Protein AF-A0A7D5REC2-F1 (afdb_monomer_lite)

pLDDT: mean 85.35, std 12.19, range [43.59, 95.88]

Structure (mmCIF, N/CA/C/O backbone):
data_AF-A0A7D5REC2-F1
#
_entry.id   AF-A0A7D5REC2-F1
#
loop_
_atom_site.group_PDB
_atom_site.id
_atom_site.type_symbol
_atom_site.label_atom_id
_atom_site.label_alt_id
_atom_site.label_comp_id
_atom_site.label_asym_id
_atom_site.label_entity_id
_atom_site.label_seq_id
_atom_site.pdbx_PDB_ins_code
_atom_site.Cartn_x
_atom_site.Cartn_y
_atom_site.Cartn_z
_atom_site.occupancy
_atom_site.B_iso_or_equiv
_atom_site.auth_seq_id
_atom_site.auth_comp_id
_atom_site.auth_asym_id
_atom_site.auth_atom_id
_atom_site.pdbx_PDB_model_num
ATOM 1 N N . MET A 1 1 ? -12.727 -21.363 4.621 1.00 45.62 1 MET A N 1
ATOM 2 C CA . MET A 1 1 ? -12.427 -19.987 4.162 1.00 45.62 1 MET A CA 1
ATOM 3 C C . MET A 1 1 ? -13.581 -19.080 4.564 1.00 45.62 1 MET A C 1
ATOM 5 O O . MET A 1 1 ? -14.701 -19.340 4.138 1.00 45.62 1 MET A O 1
ATOM 9 N N . LYS A 1 2 ? -13.353 -18.073 5.420 1.00 43.59 2 LYS A N 1
ATOM 10 C CA . LYS A 1 2 ? -14.372 -17.043 5.692 1.00 43.59 2 LYS A CA 1
ATOM 11 C C . LYS A 1 2 ? -14.623 -16.282 4.385 1.00 43.59 2 LYS A C 1
ATOM 13 O O . LYS A 1 2 ? -13.663 -15.894 3.727 1.00 43.59 2 LYS A O 1
ATOM 18 N N . LYS A 1 3 ? -15.889 -16.144 3.979 1.00 43.75 3 LYS A N 1
ATOM 19 C CA . LYS A 1 3 ? -16.279 -15.438 2.748 1.00 43.75 3 LYS A CA 1
ATOM 20 C C . LYS A 1 3 ? -15.813 -13.984 2.865 1.00 43.75 3 LYS A C 1
ATOM 22 O O . LYS A 1 3 ? -16.331 -13.261 3.714 1.00 43.75 3 LYS A O 1
ATOM 27 N N . SER A 1 4 ? -14.834 -13.566 2.064 1.00 48.16 4 SER A N 1
ATOM 28 C CA . SER A 1 4 ? -14.504 -12.148 1.954 1.00 48.16 4 SER A CA 1
ATOM 29 C C . SER A 1 4 ? -15.695 -11.428 1.324 1.00 48.16 4 SER A C 1
ATOM 31 O O . SER A 1 4 ? -16.280 -11.872 0.335 1.00 48.16 4 SER A O 1
ATOM 33 N N . THR A 1 5 ? -16.115 -10.338 1.955 1.00 57.00 5 THR A N 1
ATOM 34 C CA . THR A 1 5 ? -17.055 -9.381 1.366 1.00 57.00 5 THR A CA 1
ATOM 35 C C . THR A 1 5 ? -16.424 -8.810 0.082 1.00 57.00 5 THR A C 1
ATOM 37 O O . THR A 1 5 ? -15.196 -8.727 0.036 1.00 57.00 5 THR A O 1
ATOM 40 N N . PRO A 1 6 ? -17.202 -8.399 -0.943 1.00 63.94 6 PRO A N 1
ATOM 41 C CA . PRO A 1 6 ? -16.653 -7.665 -2.085 1.00 63.94 6 PRO A CA 1
ATOM 42 C C . PRO A 1 6 ? -15.763 -6.506 -1.631 1.00 63.94 6 PRO A C 1
ATOM 44 O O . PRO A 1 6 ? -16.059 -5.886 -0.603 1.00 63.94 6 PRO A O 1
ATOM 47 N N . ALA A 1 7 ? -14.712 -6.208 -2.400 1.00 66.94 7 ALA A N 1
ATOM 48 C CA . ALA A 1 7 ? -13.791 -5.120 -2.098 1.00 66.94 7 ALA A CA 1
ATOM 49 C C . ALA A 1 7 ? -14.556 -3.816 -1.831 1.00 66.94 7 ALA A C 1
ATOM 51 O O . ALA A 1 7 ? -15.286 -3.310 -2.685 1.00 66.94 7 ALA A O 1
ATOM 52 N N . THR A 1 8 ? -14.389 -3.268 -0.628 1.00 78.75 8 THR A N 1
ATOM 53 C CA . THR A 1 8 ? -15.027 -2.011 -0.223 1.00 78.75 8 THR A CA 1
ATOM 54 C C . THR A 1 8 ? -14.349 -0.828 -0.915 1.00 78.75 8 THR A C 1
ATOM 56 O O . THR A 1 8 ? -14.999 0.160 -1.263 1.00 78.75 8 THR A O 1
ATOM 59 N N . HIS A 1 9 ? -13.037 -0.942 -1.143 1.00 89.06 9 HIS A N 1
ATOM 60 C CA . HIS A 1 9 ? 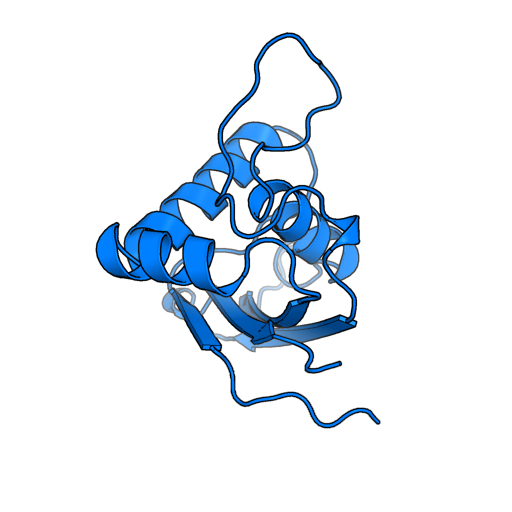-12.226 0.054 -1.832 1.00 89.06 9 HIS A CA 1
ATOM 61 C C . HIS A 1 9 ? -11.231 -0.625 -2.765 1.00 89.06 9 HIS A C 1
ATOM 63 O O . HIS A 1 9 ? -10.562 -1.569 -2.359 1.00 89.06 9 HIS A O 1
ATOM 69 N N . LYS A 1 10 ? -11.118 -0.101 -3.986 1.00 92.56 10 LYS A N 1
ATOM 70 C CA . LYS A 1 10 ? -10.126 -0.500 -4.984 1.00 92.56 10 LYS A CA 1
ATOM 71 C C . LYS A 1 10 ? -9.299 0.714 -5.389 1.00 92.56 10 LYS A C 1
ATOM 73 O O . LYS A 1 10 ? -9.868 1.785 -5.631 1.00 92.56 10 LYS A O 1
ATOM 78 N N . ILE A 1 11 ? -7.989 0.521 -5.413 1.00 93.38 11 ILE A N 1
ATOM 79 C CA . ILE A 1 11 ? -6.957 1.498 -5.755 1.00 93.38 11 ILE A CA 1
ATOM 80 C C . ILE A 1 11 ? -6.098 0.869 -6.844 1.00 93.38 11 ILE A C 1
ATOM 82 O O . ILE A 1 11 ? -5.686 -0.284 -6.703 1.00 93.38 11 ILE A O 1
ATOM 86 N N . ILE A 1 12 ? -5.834 1.616 -7.912 1.00 92.94 12 ILE A N 1
ATOM 87 C CA . ILE A 1 12 ? -4.979 1.173 -9.014 1.00 92.94 12 ILE A CA 1
ATOM 88 C C . ILE A 1 12 ? -3.966 2.279 -9.278 1.00 92.94 12 ILE A C 1
ATOM 90 O O . ILE A 1 12 ? -4.328 3.388 -9.655 1.00 92.94 12 ILE A O 1
ATOM 94 N N . LEU A 1 13 ? -2.693 1.977 -9.061 1.00 92.38 13 LEU A N 1
ATOM 95 C CA . LEU A 1 13 ? -1.580 2.861 -9.366 1.00 92.38 13 LEU A CA 1
ATOM 96 C C . LEU A 1 13 ? -0.861 2.305 -10.591 1.00 92.38 13 LEU A C 1
ATOM 98 O O . LEU A 1 13 ? -0.138 1.317 -10.483 1.00 92.38 13 LEU A O 1
ATOM 102 N N . GLU A 1 14 ? -1.082 2.934 -11.740 1.00 89.25 14 GLU A N 1
ATOM 103 C CA . GLU A 1 14 ? -0.291 2.716 -12.954 1.00 89.25 14 GLU A CA 1
ATOM 104 C C . GLU A 1 14 ? 0.892 3.690 -12.995 1.00 89.25 14 GLU A C 1
ATOM 106 O O . GLU A 1 14 ? 0.884 4.711 -12.302 1.00 89.25 14 GLU A O 1
ATOM 111 N N . ASP A 1 15 ? 1.904 3.374 -13.805 1.00 87.25 15 ASP A N 1
ATOM 112 C CA . ASP A 1 15 ? 3.139 4.163 -13.926 1.00 87.25 15 ASP A CA 1
ATOM 113 C C . ASP A 1 15 ? 3.797 4.456 -12.558 1.00 87.25 15 ASP A C 1
ATOM 115 O O . ASP A 1 15 ? 4.364 5.521 -12.302 1.00 87.25 15 ASP A O 1
ATOM 119 N N . PHE A 1 16 ? 3.685 3.492 -11.637 1.00 87.69 16 PHE A N 1
ATOM 120 C CA . PHE A 1 16 ? 4.183 3.592 -10.269 1.00 87.69 16 PHE A CA 1
ATOM 121 C C . PHE A 1 16 ? 5.058 2.377 -9.949 1.00 87.69 16 PHE A C 1
ATOM 123 O O . PHE A 1 16 ? 4.549 1.365 -9.466 1.00 87.69 16 PHE A O 1
ATOM 130 N N . PRO A 1 17 ? 6.381 2.454 -10.173 1.00 85.50 17 PRO A N 1
ATOM 131 C CA . PRO A 1 17 ? 7.287 1.348 -9.895 1.00 85.50 17 PRO A CA 1
ATOM 132 C C . PRO A 1 17 ? 7.241 0.949 -8.413 1.00 85.50 17 PRO A C 1
ATOM 134 O O . PRO A 1 17 ? 7.646 1.747 -7.557 1.00 85.50 17 PRO A O 1
ATOM 137 N N . PRO A 1 18 ? 6.792 -0.272 -8.057 1.00 82.94 18 PRO A N 1
ATOM 138 C CA . PRO A 1 18 ? 6.727 -0.685 -6.665 1.00 82.94 18 PRO A CA 1
ATOM 139 C C . PRO A 1 18 ? 8.116 -0.708 -6.048 1.00 82.94 18 PRO A C 1
ATOM 141 O O . PRO A 1 18 ? 9.044 -1.318 -6.579 1.00 82.94 18 PRO A O 1
ATOM 144 N N . VAL A 1 19 ? 8.287 -0.052 -4.912 1.00 80.50 19 VAL A N 1
ATOM 145 C CA . VAL A 1 19 ? 9.576 0.027 -4.220 1.00 80.50 19 VAL A CA 1
ATOM 146 C C . VAL A 1 19 ? 9.569 -0.862 -2.984 1.00 80.50 19 VAL A C 1
ATOM 148 O O . VAL A 1 19 ? 8.530 -1.061 -2.367 1.00 80.50 19 VAL A O 1
ATOM 151 N N . THR A 1 20 ? 10.737 -1.390 -2.620 1.00 77.38 20 THR A N 1
ATOM 152 C CA . THR A 1 20 ? 10.948 -2.201 -1.412 1.00 77.38 20 THR A CA 1
ATOM 153 C C . THR A 1 20 ? 11.528 -1.371 -0.269 1.00 77.38 20 THR A C 1
ATOM 155 O O . THR A 1 20 ? 12.033 -0.254 -0.469 1.00 77.38 20 THR A O 1
ATOM 158 N N . SER A 1 21 ? 11.489 -1.913 0.950 1.00 65.88 21 SER A N 1
ATOM 159 C CA . SER A 1 21 ? 12.184 -1.323 2.094 1.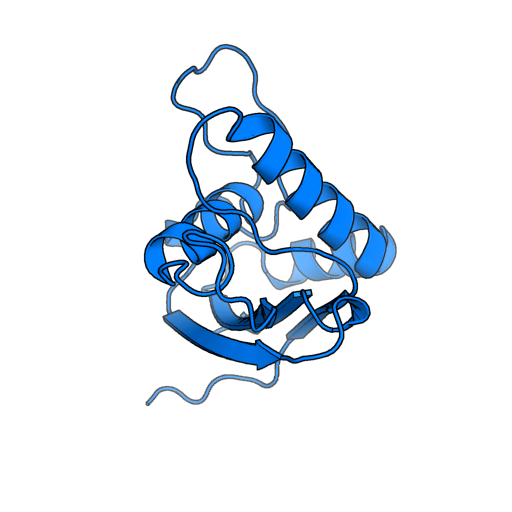00 65.88 21 SER A CA 1
ATOM 160 C C . SER A 1 21 ? 13.712 -1.400 1.923 1.00 65.88 21 SER A C 1
ATOM 162 O O . SER A 1 21 ? 14.249 -2.468 1.658 1.00 65.88 21 SER A O 1
ATOM 164 N N . GLY A 1 22 ? 14.420 -0.273 2.064 1.00 69.06 22 GLY A N 1
ATOM 165 C CA . GLY A 1 22 ? 15.877 -0.151 1.883 1.00 69.06 22 GLY A CA 1
ATOM 166 C C . GLY A 1 22 ? 16.452 1.200 2.353 1.00 69.06 22 GLY A C 1
ATOM 167 O O . GLY A 1 22 ? 16.055 1.727 3.387 1.00 69.06 22 GLY A O 1
ATOM 168 N N . ARG A 1 23 ? 17.384 1.813 1.607 1.00 61.19 23 ARG A N 1
ATOM 169 C CA . ARG A 1 23 ? 17.785 3.219 1.860 1.00 61.19 23 ARG A CA 1
ATOM 170 C C . ARG A 1 23 ? 16.642 4.160 1.425 1.00 61.19 23 ARG A C 1
ATOM 172 O O . ARG A 1 23 ? 15.939 3.853 0.465 1.00 61.19 23 ARG A O 1
ATOM 179 N N . ASN A 1 24 ? 16.429 5.277 2.128 1.00 73.94 24 ASN A N 1
ATOM 180 C CA . ASN A 1 24 ? 15.335 6.248 1.893 1.00 73.94 24 ASN A CA 1
ATOM 181 C C . ASN A 1 24 ? 13.903 5.686 2.049 1.00 73.94 24 ASN A C 1
ATOM 183 O O . ASN A 1 24 ? 12.970 6.106 1.365 1.00 73.94 24 ASN A O 1
ATOM 187 N N . VAL A 1 25 ? 13.706 4.744 2.976 1.00 79.81 25 VAL A N 1
ATOM 188 C CA . VAL A 1 25 ? 12.399 4.111 3.259 1.00 79.81 25 VAL A CA 1
ATOM 189 C C . VAL A 1 25 ? 11.282 5.112 3.535 1.00 79.81 25 VAL A C 1
ATOM 191 O O . VAL A 1 25 ? 10.158 4.898 3.091 1.00 79.81 25 VAL A O 1
ATOM 194 N N . LEU A 1 26 ? 11.571 6.210 4.234 1.00 85.56 26 LEU A N 1
ATOM 195 C CA . LEU A 1 26 ? 10.554 7.208 4.554 1.00 85.56 26 LEU A CA 1
ATOM 196 C C . LEU A 1 26 ? 9.989 7.893 3.304 1.00 85.56 26 LEU A C 1
ATOM 198 O O . LEU A 1 26 ? 8.776 7.964 3.138 1.00 85.56 26 LEU A O 1
ATOM 202 N N . GLU A 1 27 ? 10.858 8.355 2.409 1.00 87.12 27 GLU A N 1
ATOM 203 C CA . GLU A 1 27 ? 10.442 9.012 1.168 1.00 87.12 27 GLU A CA 1
ATOM 204 C C . GLU A 1 27 ? 9.589 8.067 0.310 1.00 87.12 27 GLU A C 1
ATOM 206 O O . GLU A 1 27 ? 8.559 8.457 -0.233 1.00 87.12 27 GLU A O 1
ATOM 211 N N . ARG A 1 28 ? 9.974 6.787 0.251 1.00 86.81 28 ARG A N 1
ATOM 212 C CA . ARG A 1 28 ? 9.231 5.737 -0.460 1.00 86.81 28 ARG A CA 1
ATOM 213 C C . ARG A 1 28 ? 7.833 5.515 0.122 1.00 86.81 28 ARG A C 1
ATOM 215 O O . ARG A 1 28 ? 6.867 5.439 -0.632 1.00 86.81 28 ARG A O 1
ATOM 222 N N . LYS A 1 29 ? 7.719 5.463 1.453 1.00 90.12 29 LYS A N 1
ATOM 223 C CA . LYS A 1 29 ? 6.435 5.357 2.166 1.00 90.12 29 LYS A CA 1
ATOM 224 C C . LYS A 1 29 ? 5.541 6.568 1.900 1.00 90.12 29 LYS A C 1
ATOM 226 O O . LYS A 1 29 ? 4.366 6.407 1.593 1.00 90.12 29 LYS A O 1
ATOM 231 N N . GLN A 1 30 ? 6.098 7.777 1.963 1.00 91.38 30 GLN A N 1
ATOM 232 C CA . GLN A 1 30 ? 5.355 9.007 1.670 1.00 91.38 30 GLN A CA 1
ATOM 233 C C . GLN A 1 30 ? 4.874 9.045 0.219 1.00 91.38 30 GLN A C 1
ATOM 235 O O . GLN A 1 30 ? 3.698 9.303 -0.009 1.00 91.38 30 GLN A O 1
ATOM 240 N N . LYS A 1 31 ? 5.732 8.688 -0.744 1.00 92.12 31 LYS A N 1
ATOM 241 C CA . LYS A 1 31 ? 5.359 8.585 -2.162 1.00 92.12 31 LYS A CA 1
ATOM 242 C C . LYS A 1 31 ? 4.204 7.611 -2.387 1.00 92.12 31 LYS A C 1
ATOM 244 O O . LYS A 1 31 ? 3.252 7.967 -3.075 1.00 92.12 31 LYS A O 1
ATOM 249 N N . LEU A 1 32 ? 4.253 6.420 -1.781 1.00 92.62 32 LEU A N 1
ATOM 250 C CA . LEU A 1 32 ? 3.152 5.457 -1.875 1.00 92.62 32 LEU A CA 1
ATOM 251 C C . LEU A 1 32 ? 1.866 6.012 -1.251 1.00 92.62 32 LEU A C 1
ATOM 253 O O . LEU A 1 32 ? 0.813 5.973 -1.882 1.00 92.62 32 LEU A O 1
ATOM 257 N N . ARG A 1 33 ? 1.947 6.564 -0.034 1.00 94.12 33 ARG A N 1
ATOM 258 C CA . ARG A 1 33 ? 0.803 7.194 0.636 1.00 94.12 33 ARG A CA 1
ATOM 259 C C . ARG A 1 33 ? 0.179 8.271 -0.248 1.00 94.12 33 ARG A C 1
ATOM 261 O O . ARG A 1 33 ? -1.035 8.283 -0.412 1.00 94.12 33 ARG A O 1
ATOM 268 N N . ASP A 1 34 ? 0.988 9.168 -0.798 1.00 94.31 34 ASP A N 1
ATOM 269 C CA . ASP A 1 34 ? 0.512 10.310 -1.578 1.00 94.31 34 ASP A CA 1
ATOM 270 C C . ASP A 1 34 ? -0.101 9.867 -2.908 1.00 94.31 34 ASP A C 1
ATOM 272 O O . ASP A 1 34 ? -1.140 10.396 -3.3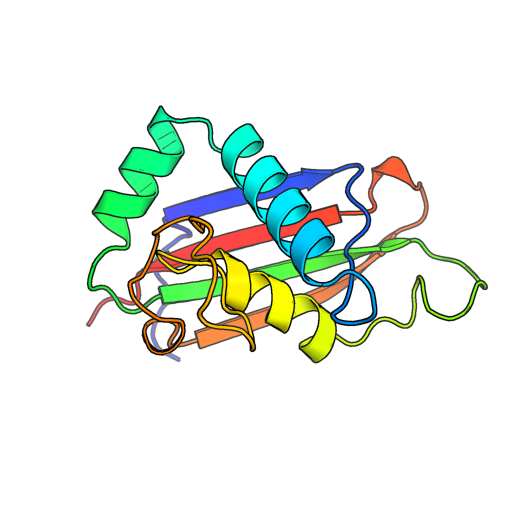00 1.00 94.31 34 ASP A O 1
ATOM 276 N N . ALA A 1 35 ? 0.462 8.839 -3.550 1.00 94.19 35 ALA A N 1
ATOM 277 C CA . ALA A 1 35 ? -0.128 8.220 -4.734 1.00 94.19 35 ALA A CA 1
ATOM 278 C C . ALA A 1 35 ? -1.508 7.609 -4.429 1.00 94.19 35 ALA A C 1
ATOM 280 O O . ALA A 1 35 ? -2.473 7.892 -5.138 1.00 94.19 35 ALA A O 1
ATOM 281 N N . ILE A 1 36 ? -1.638 6.859 -3.327 1.00 93.62 36 ILE A N 1
ATOM 282 C CA . ILE A 1 36 ? -2.924 6.287 -2.896 1.00 93.62 36 ILE A CA 1
ATOM 283 C C . ILE A 1 36 ? -3.931 7.391 -2.533 1.00 93.62 36 ILE A C 1
ATOM 285 O O . ILE A 1 36 ? -5.097 7.321 -2.925 1.00 93.62 36 ILE A O 1
ATOM 289 N N . LYS A 1 37 ? -3.501 8.429 -1.800 1.00 93.94 37 LYS A N 1
ATOM 290 C CA . LYS A 1 37 ? -4.354 9.580 -1.457 1.00 93.94 37 LYS A CA 1
ATOM 291 C C . LYS A 1 37 ? -4.861 10.280 -2.716 1.00 93.94 37 LYS A C 1
ATOM 293 O O . LYS A 1 37 ? -6.034 10.636 -2.768 1.00 93.94 37 LYS A O 1
ATOM 298 N N . LYS A 1 38 ? -4.002 10.444 -3.725 1.00 93.50 38 LYS A N 1
ATOM 299 C CA . LYS A 1 38 ? -4.353 11.064 -5.005 1.00 93.50 38 LYS A CA 1
ATOM 300 C C . LYS A 1 38 ? -5.363 10.226 -5.796 1.00 93.50 38 LYS A C 1
ATOM 302 O O . LYS A 1 38 ? -6.326 10.798 -6.291 1.00 93.50 38 LYS A O 1
ATOM 307 N N . ASP A 1 39 ? -5.178 8.907 -5.877 1.00 92.88 39 ASP A N 1
ATOM 308 C CA . ASP A 1 39 ? -6.105 8.001 -6.581 1.00 92.88 39 ASP A CA 1
ATOM 309 C C . ASP A 1 39 ? -7.500 7.961 -5.930 1.00 92.88 39 ASP A C 1
ATOM 311 O O . ASP A 1 39 ? -8.541 8.050 -6.590 1.00 92.88 39 ASP A O 1
ATOM 315 N N . LEU A 1 40 ? -7.545 7.880 -4.598 1.00 90.06 40 LEU A N 1
ATOM 316 C CA . LEU A 1 40 ? -8.810 7.917 -3.868 1.00 90.06 40 LEU A CA 1
ATOM 317 C C . LEU A 1 40 ? -9.451 9.313 -3.912 1.00 90.06 40 LEU A C 1
ATOM 319 O O . LEU A 1 40 ? -10.674 9.440 -4.009 1.00 90.06 40 LEU A O 1
ATOM 323 N N . GLY A 1 41 ? -8.646 10.364 -3.799 1.00 93.19 41 GLY A N 1
ATOM 324 C CA . GLY A 1 41 ? -9.113 11.709 -3.489 1.00 93.19 41 GLY A CA 1
ATOM 325 C C . GLY A 1 41 ? -9.732 11.811 -2.087 1.00 93.19 41 GLY A C 1
ATOM 326 O O . GLY A 1 41 ? -10.121 10.819 -1.458 1.00 93.19 41 GLY A O 1
ATOM 327 N N . ASP A 1 42 ? -9.883 13.038 -1.590 1.00 92.94 42 ASP A N 1
ATOM 328 C CA . ASP A 1 42 ? -10.276 13.293 -0.195 1.00 92.94 42 ASP A CA 1
ATOM 329 C C . ASP A 1 42 ? -11.621 12.666 0.183 1.00 92.94 42 ASP A C 1
ATOM 331 O O . ASP A 1 42 ? -11.789 12.106 1.271 1.00 92.94 42 ASP A O 1
ATOM 335 N N . ARG A 1 43 ? -12.600 12.705 -0.730 1.00 92.81 43 ARG A N 1
ATOM 336 C CA . ARG A 1 43 ? -13.940 12.162 -0.475 1.00 92.81 43 ARG A CA 1
ATOM 337 C C . ARG A 1 43 ? -13.921 10.642 -0.304 1.00 92.81 43 ARG A C 1
ATOM 339 O O . ARG A 1 43 ? -14.532 10.143 0.645 1.00 92.81 43 ARG A O 1
ATOM 346 N N . ARG A 1 44 ? -13.262 9.893 -1.204 1.00 92.81 44 ARG A N 1
ATOM 347 C CA . ARG A 1 44 ? -13.214 8.421 -1.099 1.00 92.81 44 ARG A CA 1
ATOM 348 C C . ARG A 1 44 ? -12.303 8.000 0.044 1.00 92.81 44 ARG A C 1
ATOM 350 O O . ARG A 1 44 ? -12.666 7.064 0.746 1.00 92.81 44 ARG A O 1
ATOM 357 N N . LEU A 1 45 ? -11.205 8.717 0.290 1.00 92.88 45 LEU A N 1
ATOM 358 C CA . LEU A 1 45 ? -10.325 8.458 1.427 1.00 92.88 45 LEU A CA 1
ATOM 359 C C . LEU A 1 45 ? -11.065 8.618 2.759 1.00 92.88 45 LEU A C 1
ATOM 361 O O . LEU A 1 45 ? -11.042 7.713 3.587 1.00 92.88 45 LEU A O 1
ATOM 365 N N . ASN A 1 46 ? -11.790 9.720 2.958 1.00 93.56 46 ASN A N 1
ATOM 366 C CA . ASN A 1 46 ? -12.563 9.933 4.184 1.00 93.56 46 ASN A CA 1
ATOM 367 C C . ASN A 1 46 ? -13.674 8.891 4.364 1.00 93.56 46 ASN A C 1
ATOM 369 O O . ASN A 1 46 ? -13.946 8.462 5.486 1.00 93.56 46 ASN A O 1
ATOM 373 N N . ARG A 1 47 ? -14.300 8.447 3.268 1.00 92.50 47 ARG A N 1
ATOM 374 C CA . ARG A 1 47 ? -15.238 7.321 3.305 1.00 92.50 47 ARG A CA 1
ATOM 375 C C . ARG A 1 47 ? -14.534 6.024 3.712 1.00 92.50 47 ARG A C 1
ATOM 377 O O . ARG A 1 47 ? -15.045 5.332 4.587 1.00 92.50 47 ARG A O 1
ATOM 384 N N . ALA A 1 48 ? -13.373 5.733 3.128 1.00 92.44 48 ALA A N 1
ATOM 385 C CA . ALA A 1 48 ? -12.596 4.539 3.431 1.00 92.44 48 ALA A CA 1
ATOM 386 C C . ALA A 1 48 ? -12.162 4.491 4.895 1.00 92.44 48 ALA A C 1
ATOM 388 O O . ALA A 1 48 ? -12.401 3.489 5.562 1.00 92.44 48 ALA A O 1
ATOM 389 N N . ARG A 1 49 ? -11.658 5.607 5.431 1.00 94.50 49 ARG A N 1
ATOM 390 C CA . ARG A 1 49 ? -11.340 5.767 6.858 1.00 94.50 49 ARG A CA 1
ATOM 391 C C . ARG A 1 49 ? -12.533 5.418 7.744 1.00 94.50 49 ARG A C 1
ATOM 393 O O . ARG A 1 49 ? -12.418 4.575 8.623 1.00 94.50 49 ARG A O 1
ATOM 400 N N . LYS A 1 50 ? -13.705 6.010 7.480 1.00 92.56 50 LYS A N 1
ATOM 401 C CA . LYS A 1 50 ? -14.928 5.754 8.266 1.00 92.56 50 LYS A CA 1
ATOM 402 C C . LYS A 1 50 ? -15.391 4.298 8.199 1.00 92.56 50 LYS A C 1
ATOM 404 O O . LYS A 1 50 ? -15.892 3.786 9.191 1.00 92.56 50 LYS A O 1
ATOM 409 N N . GLN A 1 51 ? -15.262 3.653 7.041 1.00 91.19 51 GLN A N 1
ATOM 410 C CA . GLN A 1 51 ? -15.710 2.272 6.849 1.00 91.19 51 GLN A CA 1
ATOM 411 C C . GLN A 1 51 ? -14.735 1.253 7.451 1.00 91.19 51 GLN A C 1
ATOM 413 O O . GLN A 1 51 ? -15.181 0.242 7.987 1.00 91.19 51 GLN A O 1
ATOM 418 N N . CYS A 1 52 ? -13.431 1.522 7.386 1.00 91.94 52 CYS A N 1
ATOM 419 C CA . CYS A 1 52 ? -12.390 0.615 7.868 1.00 91.94 52 CYS A CA 1
ATOM 420 C C . CYS A 1 52 ? -12.124 0.737 9.377 1.00 91.94 52 CYS A C 1
ATOM 422 O O . CYS A 1 52 ? -11.654 -0.218 9.991 1.00 91.94 52 CYS A O 1
ATOM 424 N N . ARG A 1 53 ? -12.431 1.886 9.998 1.00 90.06 53 ARG A N 1
ATOM 425 C CA . ARG A 1 53 ? -12.080 2.150 11.400 1.00 90.06 53 ARG A CA 1
ATOM 426 C C . ARG A 1 53 ? -12.658 1.101 12.355 1.00 90.06 53 ARG A C 1
ATOM 428 O O . ARG A 1 53 ? -13.871 0.907 12.413 1.00 90.06 53 ARG A O 1
ATOM 435 N N . GLY A 1 54 ? -11.781 0.488 13.154 1.00 89.25 54 GLY A N 1
ATOM 436 C CA . GLY A 1 54 ? -12.160 -0.505 14.164 1.00 89.25 54 GLY A CA 1
ATOM 437 C C . GLY A 1 54 ? -12.712 -1.805 13.573 1.00 89.25 54 GLY A C 1
ATOM 438 O O . GLY A 1 54 ? -13.492 -2.485 14.236 1.00 89.25 54 GLY A O 1
ATOM 439 N N . LYS A 1 55 ? -12.380 -2.115 12.315 1.00 91.00 55 LYS A N 1
ATOM 440 C CA . LYS A 1 55 ? -12.764 -3.350 11.629 1.00 91.00 55 LYS A CA 1
ATOM 441 C C . LYS A 1 55 ? -11.529 -4.155 11.258 1.00 91.00 55 LYS A C 1
ATOM 443 O O . LYS A 1 55 ? -10.494 -3.587 10.928 1.00 91.00 55 LYS A O 1
ATOM 448 N N . HIS A 1 56 ? -11.686 -5.473 11.226 1.00 92.94 56 HIS A N 1
ATOM 449 C CA . HIS A 1 56 ? -10.671 -6.371 10.693 1.00 92.94 56 HIS A CA 1
ATOM 450 C C . HIS A 1 56 ? -10.644 -6.281 9.168 1.00 92.94 56 HIS A C 1
ATOM 452 O O . HIS A 1 56 ? -11.665 -6.494 8.500 1.00 92.94 56 HIS A O 1
ATOM 458 N N . LEU A 1 57 ? -9.479 -5.953 8.618 1.00 93.25 57 LEU A N 1
ATOM 459 C CA . LEU A 1 57 ? -9.303 -5.792 7.182 1.00 93.25 57 LEU A CA 1
ATOM 460 C C . LEU A 1 57 ? -8.722 -7.048 6.541 1.00 93.25 57 LEU A C 1
ATOM 462 O O . LEU A 1 57 ? -7.878 -7.737 7.114 1.00 93.25 57 LEU A O 1
ATOM 466 N N . PHE A 1 58 ? -9.155 -7.299 5.311 1.00 94.00 58 PHE A N 1
ATOM 467 C CA . PHE A 1 58 ? -8.502 -8.201 4.379 1.00 94.00 58 PHE A CA 1
ATOM 468 C C . PHE A 1 58 ? -7.961 -7.388 3.202 1.00 94.00 58 PHE A C 1
ATOM 470 O O . PHE A 1 58 ? -8.714 -6.629 2.5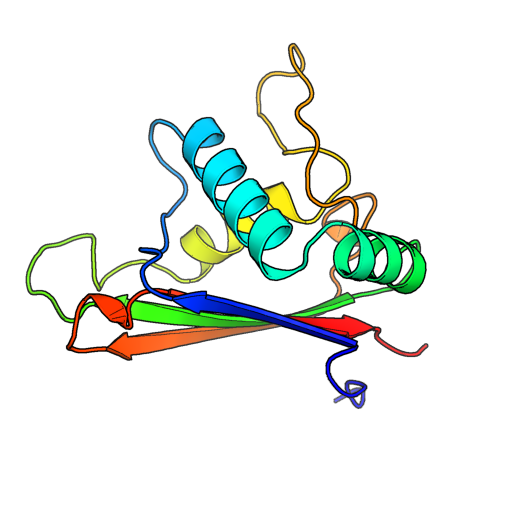84 1.00 94.00 58 PHE A O 1
ATOM 477 N N . LEU A 1 59 ? -6.678 -7.552 2.889 1.00 95.00 59 LEU A N 1
ATOM 478 C CA . LEU A 1 59 ? -6.027 -6.877 1.769 1.00 95.00 59 LEU A CA 1
ATOM 479 C C . LEU A 1 59 ? -5.809 -7.863 0.625 1.00 95.00 59 LEU A C 1
ATOM 481 O O . LEU A 1 59 ? -5.254 -8.937 0.831 1.00 95.00 59 LEU A O 1
ATOM 485 N N . ASN A 1 60 ? -6.210 -7.493 -0.583 1.00 95.44 60 ASN A N 1
ATOM 486 C CA . ASN A 1 60 ? -5.797 -8.188 -1.794 1.00 95.44 60 ASN A CA 1
ATOM 487 C C . ASN A 1 60 ? -4.902 -7.248 -2.601 1.00 95.44 60 ASN A C 1
ATOM 489 O O . ASN A 1 60 ? -5.296 -6.124 -2.907 1.00 95.44 60 ASN A O 1
ATOM 493 N N . VAL A 1 61 ? -3.671 -7.678 -2.852 1.00 95.38 61 VAL A N 1
ATOM 494 C CA . VAL A 1 61 ? -2.598 -6.833 -3.366 1.00 95.38 61 VAL A CA 1
ATOM 495 C C . VAL A 1 61 ? -1.940 -7.524 -4.544 1.00 95.38 61 VAL A C 1
ATOM 497 O O . VAL A 1 61 ? -1.399 -8.619 -4.400 1.00 95.38 61 VAL A O 1
ATOM 500 N N . LYS A 1 62 ? -1.937 -6.858 -5.695 1.00 95.88 62 LYS A N 1
ATOM 501 C CA . LYS A 1 62 ? -1.215 -7.302 -6.883 1.00 95.88 62 LYS A CA 1
ATOM 502 C C . LYS A 1 62 ? -0.163 -6.266 -7.260 1.00 95.88 62 LYS A C 1
ATOM 504 O O . LYS A 1 62 ? -0.474 -5.100 -7.497 1.00 95.88 62 LYS A O 1
ATOM 509 N N . TYR A 1 63 ? 1.087 -6.704 -7.332 1.00 94.75 63 TYR A N 1
ATOM 510 C CA . TYR A 1 63 ? 2.207 -5.895 -7.802 1.00 94.75 63 TYR A CA 1
ATOM 511 C C . TYR A 1 63 ? 2.507 -6.204 -9.265 1.00 94.75 63 TYR A C 1
ATOM 513 O O . TYR A 1 63 ? 2.835 -7.338 -9.608 1.00 94.75 63 TYR A O 1
ATOM 521 N N . TYR A 1 64 ? 2.464 -5.193 -10.120 1.00 94.06 64 TYR A N 1
ATOM 522 C CA . TYR A 1 64 ? 2.879 -5.316 -11.511 1.00 94.06 64 TYR A CA 1
ATOM 523 C C . TYR A 1 64 ? 4.344 -4.897 -11.614 1.00 94.06 64 TYR A C 1
ATOM 525 O O . TYR A 1 64 ? 4.673 -3.735 -11.379 1.00 94.06 64 TYR A O 1
ATOM 533 N N . LEU A 1 65 ? 5.233 -5.843 -11.917 1.00 91.56 65 LEU A N 1
ATOM 534 C CA . LEU A 1 65 ? 6.678 -5.618 -11.983 1.00 91.56 65 LEU A CA 1
ATOM 535 C C . LEU A 1 65 ? 7.160 -5.668 -13.429 1.00 91.56 65 LEU A C 1
ATOM 537 O O . LEU A 1 65 ? 6.861 -6.611 -14.163 1.00 91.56 65 LEU A O 1
ATOM 541 N N . LEU A 1 66 ? 7.949 -4.672 -13.828 1.00 89.00 66 LEU A N 1
ATOM 542 C CA . LEU A 1 66 ? 8.488 -4.601 -15.178 1.00 89.00 66 LEU A CA 1
ATOM 543 C C . LEU A 1 66 ? 9.425 -5.784 -15.461 1.00 89.00 66 LEU A C 1
ATOM 545 O O . LEU A 1 66 ? 10.360 -6.061 -14.704 1.00 89.00 66 LEU A O 1
ATOM 549 N N . LYS A 1 67 ? 9.212 -6.453 -16.593 1.00 85.56 67 LYS A N 1
ATOM 550 C CA . LYS A 1 67 ? 10.100 -7.474 -17.140 1.00 85.56 67 LYS A CA 1
ATOM 551 C C . LYS A 1 67 ? 11.401 -6.814 -17.572 1.00 85.56 67 LYS A C 1
ATOM 553 O O . LYS A 1 67 ? 11.482 -6.157 -18.604 1.00 85.56 67 LYS A O 1
ATOM 558 N N . THR A 1 68 ? 12.439 -7.007 -16.776 1.00 80.06 68 THR A N 1
ATOM 559 C CA . THR A 1 68 ? 13.780 -6.518 -17.078 1.00 80.06 68 THR A CA 1
ATOM 560 C C . THR A 1 68 ? 14.824 -7.507 -16.586 1.00 80.06 68 THR A C 1
ATOM 562 O O . THR A 1 68 ? 14.593 -8.253 -15.629 1.00 80.06 68 THR A O 1
ATOM 565 N N . THR A 1 69 ? 15.968 -7.510 -17.265 1.00 71.06 69 THR A N 1
ATOM 566 C CA . THR A 1 69 ? 17.175 -8.253 -16.890 1.00 71.06 69 THR A CA 1
ATOM 567 C C . THR A 1 69 ? 17.971 -7.542 -15.792 1.00 71.06 69 THR A C 1
ATOM 569 O O . THR A 1 69 ? 18.898 -8.124 -15.232 1.00 71.06 69 THR A O 1
ATOM 572 N N . VAL A 1 70 ? 17.608 -6.299 -15.452 1.00 71.88 70 VAL A N 1
ATOM 573 C CA . VAL A 1 70 ? 18.245 -5.528 -14.381 1.00 71.88 70 VAL A CA 1
ATOM 574 C C . VAL A 1 70 ? 17.869 -6.118 -13.020 1.00 71.88 70 VAL A C 1
ATOM 576 O O . VAL A 1 70 ? 16.700 -6.120 -12.617 1.00 71.88 70 VAL A O 1
ATOM 579 N N . SER A 1 71 ? 18.883 -6.597 -12.297 1.00 63.59 71 SER A N 1
ATOM 580 C CA . SER A 1 71 ? 18.738 -7.119 -10.936 1.00 63.59 71 SER A CA 1
ATOM 581 C C . SER A 1 71 ? 18.055 -6.096 -10.013 1.00 63.59 71 SER A C 1
ATOM 583 O O . SER A 1 71 ? 18.303 -4.893 -10.101 1.00 63.59 71 SER A O 1
ATOM 585 N N . GLY A 1 72 ? 17.152 -6.567 -9.149 1.00 64.12 72 GLY A N 1
ATOM 586 C CA . GLY A 1 72 ? 16.414 -5.722 -8.199 1.00 64.12 72 GLY A CA 1
ATOM 587 C C . GLY A 1 72 ? 15.165 -5.011 -8.745 1.00 64.12 72 GLY A C 1
ATOM 588 O O . GLY A 1 72 ? 14.455 -4.380 -7.963 1.00 64.12 72 GLY A O 1
ATOM 589 N N . SER A 1 73 ? 14.848 -5.127 -10.041 1.00 65.19 73 SER A N 1
ATOM 590 C CA . SER A 1 73 ? 13.606 -4.572 -10.614 1.00 65.19 73 SER A CA 1
ATOM 591 C C . SER A 1 73 ? 12.473 -5.605 -10.676 1.00 65.19 73 SER A C 1
ATOM 593 O O . SER A 1 73 ? 11.464 -5.439 -9.993 1.00 65.19 73 SER A O 1
ATOM 595 N N . SER A 1 74 ? 12.664 -6.709 -11.404 1.00 64.56 74 SER A N 1
ATOM 596 C CA . SER A 1 74 ? 11.698 -7.821 -11.531 1.00 64.56 74 SER A CA 1
ATOM 597 C C . SER A 1 74 ? 11.808 -8.864 -10.403 1.00 64.56 74 SER A C 1
ATOM 599 O O . SER A 1 74 ? 10.886 -9.641 -10.155 1.00 64.56 74 SER A O 1
ATOM 601 N N . GLN A 1 75 ? 12.935 -8.862 -9.688 1.00 72.50 75 GLN A N 1
ATOM 602 C CA . GLN A 1 75 ? 13.289 -9.833 -8.644 1.00 72.50 75 GLN A CA 1
ATOM 603 C C . GLN A 1 75 ? 12.885 -9.382 -7.232 1.00 72.50 75 GLN A C 1
ATOM 605 O O . GLN A 1 75 ? 13.430 -9.873 -6.253 1.00 72.50 75 GLN A O 1
ATOM 610 N N . LYS A 1 76 ? 11.958 -8.426 -7.104 1.00 82.12 76 LYS A N 1
ATOM 611 C CA . LYS A 1 76 ? 11.496 -7.962 -5.790 1.00 82.12 76 LYS A CA 1
ATOM 612 C C . LYS A 1 76 ? 10.687 -9.060 -5.095 1.00 82.12 76 LYS A C 1
ATOM 614 O O . LYS A 1 76 ? 9.838 -9.721 -5.715 1.00 82.12 76 LYS A O 1
ATOM 619 N N . ASP A 1 77 ? 10.950 -9.221 -3.806 1.00 85.62 77 ASP A N 1
ATOM 620 C CA . ASP A 1 77 ? 10.226 -10.147 -2.944 1.00 85.62 77 ASP A CA 1
ATOM 621 C C . ASP A 1 77 ? 8.917 -9.521 -2.453 1.00 85.62 77 ASP A C 1
ATOM 623 O O . ASP A 1 77 ? 8.842 -8.322 -2.163 1.00 85.62 77 ASP A O 1
ATOM 627 N N . LEU A 1 78 ? 7.864 -10.338 -2.387 1.00 89.62 78 LEU A N 1
ATOM 628 C CA . LEU A 1 78 ? 6.521 -9.883 -2.017 1.00 89.62 78 LEU A CA 1
ATOM 629 C C . LEU A 1 78 ? 6.449 -9.390 -0.565 1.00 89.62 78 LEU A C 1
ATOM 631 O O . LEU A 1 78 ? 5.712 -8.449 -0.282 1.00 89.62 78 LEU A O 1
ATOM 635 N N . ASP A 1 79 ? 7.229 -9.980 0.339 1.00 86.69 79 ASP A N 1
ATOM 636 C CA . ASP A 1 79 ? 7.326 -9.585 1.749 1.00 86.69 79 ASP A CA 1
ATOM 637 C C . ASP A 1 79 ? 7.907 -8.166 1.914 1.00 86.69 79 ASP A C 1
ATOM 639 O O . ASP A 1 79 ? 7.396 -7.344 2.676 1.00 86.69 79 ASP A O 1
ATOM 643 N N . ASN A 1 80 ? 8.929 -7.831 1.129 1.00 87.12 80 ASN A N 1
ATOM 644 C CA . ASN A 1 80 ? 9.555 -6.515 1.122 1.00 87.12 80 ASN A CA 1
ATOM 645 C C . ASN A 1 80 ? 8.664 -5.441 0.483 1.00 87.12 80 ASN A C 1
ATOM 647 O O . ASN A 1 80 ? 8.734 -4.270 0.870 1.00 87.12 80 ASN A O 1
ATOM 651 N N . LEU A 1 81 ? 7.848 -5.826 -0.500 1.00 89.56 81 LEU A N 1
ATOM 652 C CA . LEU A 1 81 ? 6.873 -4.945 -1.141 1.00 89.56 81 LEU A CA 1
ATOM 653 C C . LEU A 1 81 ? 5.698 -4.636 -0.204 1.00 89.56 81 LEU A C 1
ATOM 655 O O . LEU A 1 81 ? 5.356 -3.466 -0.008 1.00 89.56 81 LEU A O 1
ATOM 659 N N . ILE A 1 82 ? 5.121 -5.666 0.422 1.00 91.81 82 ILE A N 1
ATOM 660 C CA . ILE A 1 82 ? 3.947 -5.509 1.285 1.00 91.81 82 ILE A CA 1
ATOM 661 C C . ILE A 1 82 ? 4.270 -4.762 2.583 1.00 91.81 82 ILE A C 1
ATOM 663 O O . ILE A 1 82 ? 3.438 -4.006 3.081 1.00 91.81 82 ILE A O 1
ATOM 667 N N . LYS A 1 83 ? 5.498 -4.881 3.101 1.00 89.56 83 LYS A N 1
ATOM 668 C CA . LYS A 1 83 ? 5.926 -4.180 4.319 1.00 89.56 83 LYS A CA 1
ATOM 669 C C . LYS A 1 83 ? 5.728 -2.664 4.232 1.00 89.56 83 LYS A C 1
ATOM 671 O O . LYS A 1 83 ? 5.225 -2.052 5.168 1.00 89.56 83 LYS A O 1
ATOM 676 N N . ILE A 1 84 ? 6.062 -2.055 3.090 1.00 89.31 84 ILE A N 1
ATOM 677 C CA . ILE A 1 84 ? 5.837 -0.616 2.885 1.00 89.31 84 ILE A CA 1
ATOM 678 C C . ILE A 1 84 ? 4.343 -0.291 2.895 1.00 89.31 84 ILE A C 1
ATOM 680 O O . ILE A 1 84 ? 3.963 0.773 3.380 1.00 89.31 84 ILE A O 1
ATOM 684 N N . LEU A 1 85 ? 3.495 -1.194 2.398 1.00 91.31 85 LEU A N 1
ATOM 685 C CA . LEU A 1 85 ? 2.054 -0.998 2.429 1.00 91.31 85 LEU A CA 1
ATOM 686 C C . LEU A 1 85 ? 1.501 -1.024 3.868 1.00 91.31 85 LEU A C 1
ATOM 688 O O . LEU A 1 85 ? 0.705 -0.152 4.223 1.00 91.31 85 LEU A O 1
ATOM 692 N N . PHE A 1 86 ? 1.959 -1.945 4.722 1.00 91.69 86 PHE A N 1
ATOM 693 C CA . PHE A 1 86 ? 1.575 -1.956 6.146 1.00 91.69 86 PHE A CA 1
ATOM 694 C C . PHE A 1 86 ? 2.047 -0.724 6.887 1.00 91.69 86 PHE A C 1
ATOM 696 O O . PHE A 1 86 ? 1.367 -0.249 7.784 1.00 91.69 86 PHE A O 1
ATOM 703 N N . ASP A 1 87 ? 3.173 -0.160 6.470 1.00 90.44 87 ASP A N 1
ATOM 704 C CA . ASP A 1 87 ? 3.667 1.062 7.070 1.00 90.44 87 ASP A CA 1
ATOM 705 C C . ASP A 1 87 ? 2.844 2.298 6.671 1.00 90.44 87 ASP A C 1
ATOM 707 O O . ASP A 1 87 ? 2.952 3.308 7.353 1.00 90.44 87 ASP A O 1
ATOM 711 N N . VAL A 1 88 ? 2.050 2.278 5.589 1.00 93.00 88 VAL A N 1
ATOM 712 C CA . VAL A 1 88 ? 1.264 3.454 5.145 1.00 93.00 88 VAL A CA 1
ATOM 713 C C . VAL A 1 88 ? -0.231 3.354 5.432 1.00 93.00 88 VAL A C 1
ATOM 715 O O . VAL A 1 88 ? -0.894 4.385 5.493 1.00 93.00 88 VAL A O 1
ATOM 718 N N . ILE A 1 89 ? -0.780 2.149 5.584 1.00 93.38 89 ILE A N 1
ATOM 719 C CA . ILE A 1 89 ? -2.210 1.914 5.845 1.00 93.38 89 ILE A CA 1
ATOM 720 C C . ILE A 1 89 ? -2.706 2.505 7.192 1.00 93.38 89 ILE A C 1
ATOM 722 O O . ILE A 1 89 ? -3.806 3.079 7.202 1.00 93.38 89 ILE A O 1
ATOM 726 N N . PRO A 1 90 ? -1.943 2.417 8.303 1.00 93.75 90 PRO A N 1
ATOM 727 C CA . PRO A 1 90 ? -2.335 2.948 9.608 1.00 93.75 90 PRO A CA 1
ATOM 728 C C . PRO A 1 90 ? -2.428 4.480 9.674 1.00 93.75 90 PRO A C 1
ATOM 730 O O . PRO A 1 90 ? -2.164 5.193 8.701 1.00 93.75 90 PRO A O 1
ATOM 733 N N . ASP A 1 91 ? -2.800 4.994 10.849 1.00 89.88 91 ASP A N 1
ATOM 734 C CA . ASP A 1 91 ? -2.868 6.434 11.154 1.00 89.88 91 ASP A CA 1
ATOM 735 C C . ASP A 1 91 ? -1.531 7.148 10.931 1.00 89.88 91 ASP A C 1
ATOM 737 O O . ASP A 1 91 ? -1.502 8.265 10.409 1.00 89.88 91 ASP A O 1
ATOM 741 N N . TYR A 1 92 ? -0.425 6.481 11.254 1.00 90.44 92 TYR A N 1
ATOM 742 C CA . TYR A 1 92 ? 0.918 7.038 11.169 1.00 90.44 92 TYR A CA 1
ATOM 743 C C . TYR A 1 92 ? 1.870 6.085 10.465 1.00 90.44 92 TYR A C 1
ATOM 745 O O . TYR A 1 92 ? 1.789 4.866 10.611 1.00 90.44 92 TYR A O 1
ATOM 753 N N . ILE A 1 93 ? 2.808 6.665 9.724 1.00 88.44 93 ILE A N 1
ATOM 754 C CA . ILE A 1 93 ? 3.870 5.927 9.068 1.00 88.44 93 ILE A CA 1
ATOM 755 C C . ILE A 1 93 ? 4.860 5.423 10.113 1.00 88.44 93 ILE A C 1
ATOM 757 O O . ILE A 1 93 ? 5.531 6.220 10.772 1.00 88.44 93 ILE A O 1
ATOM 761 N N . SER A 1 94 ? 5.009 4.101 10.204 1.00 75.19 94 SER A N 1
ATOM 762 C CA . SER A 1 94 ? 5.969 3.467 11.110 1.00 75.19 94 SER A CA 1
ATOM 763 C C . SER A 1 94 ? 7.408 3.891 10.789 1.00 75.19 94 SER A C 1
ATOM 765 O O . SER A 1 94 ? 7.881 3.784 9.645 1.00 75.19 94 SER A O 1
ATOM 767 N N . GLN A 1 95 ? 8.119 4.373 11.810 1.00 73.50 95 GLN A N 1
ATOM 768 C CA . GLN A 1 95 ? 9.538 4.715 11.764 1.00 73.50 95 GLN A CA 1
ATOM 769 C C . GLN A 1 95 ? 10.267 4.174 12.990 1.00 73.50 95 GLN A C 1
ATOM 771 O O . GLN A 1 95 ? 9.740 4.181 14.098 1.00 73.50 95 GLN A O 1
ATOM 776 N N . HIS A 1 96 ? 11.533 3.795 12.803 1.00 60.16 96 HIS A N 1
ATOM 777 C CA . HIS A 1 96 ? 12.421 3.428 13.909 1.00 60.16 96 HIS A CA 1
ATOM 778 C C . HIS A 1 96 ? 12.731 4.603 14.858 1.00 60.16 96 HIS A C 1
ATOM 780 O O . HIS A 1 96 ? 13.123 4.375 15.998 1.00 60.16 96 HIS A O 1
ATOM 786 N N . SER A 1 97 ? 12.554 5.850 14.407 1.00 55.50 97 SER A N 1
ATOM 787 C CA . SER A 1 97 ? 12.860 7.070 15.160 1.00 55.50 97 SER A CA 1
ATOM 788 C C . SER A 1 97 ? 11.573 7.820 15.508 1.00 55.50 97 SER A C 1
ATOM 790 O O . SER A 1 97 ? 10.922 8.369 14.625 1.00 55.50 97 SER A O 1
ATOM 792 N N . LYS A 1 98 ? 11.226 7.887 16.799 1.00 57.62 98 LYS A N 1
ATOM 793 C CA . LYS A 1 98 ? 9.994 8.516 17.325 1.00 57.62 98 LYS A CA 1
ATOM 794 C C . LYS A 1 98 ? 9.988 10.056 17.310 1.00 57.62 98 LYS A C 1
ATOM 796 O O . LYS A 1 98 ? 9.189 10.675 17.999 1.00 57.62 98 LYS A O 1
ATOM 801 N N . THR A 1 99 ? 10.900 10.699 16.588 1.00 60.41 99 THR A N 1
ATOM 802 C CA . THR A 1 99 ? 11.066 12.162 16.642 1.00 60.41 99 THR A CA 1
ATOM 803 C C . THR A 1 99 ? 10.131 12.925 15.706 1.00 60.41 99 THR A C 1
ATOM 805 O O . THR A 1 99 ? 9.884 14.104 15.944 1.00 60.41 99 THR A O 1
ATOM 808 N N . LYS A 1 100 ? 9.595 12.282 14.658 1.00 65.31 100 LYS A N 1
ATOM 809 C CA . LYS A 1 100 ? 8.589 12.869 13.762 1.00 65.31 100 LYS A CA 1
ATOM 810 C C . LYS A 1 100 ? 7.553 11.830 13.353 1.00 65.31 100 LYS A C 1
ATOM 812 O O . LYS A 1 100 ? 7.886 10.837 12.712 1.00 65.31 100 LYS A O 1
ATOM 817 N N . GLU A 1 101 ? 6.297 12.104 13.675 1.00 76.56 101 GLU A N 1
ATOM 818 C CA . GLU A 1 101 ? 5.160 11.326 13.194 1.00 76.56 101 GLU A CA 1
ATOM 819 C C . GLU A 1 101 ? 4.715 11.876 11.838 1.00 76.56 101 GLU A C 1
ATOM 821 O O . GLU A 1 101 ? 4.496 13.076 11.672 1.00 76.56 101 GLU A O 1
ATOM 826 N N . PHE A 1 102 ? 4.611 11.000 10.843 1.00 87.12 102 PHE A N 1
ATOM 827 C CA . PHE A 1 102 ? 4.069 11.348 9.535 1.00 87.12 102 PHE A CA 1
ATOM 828 C C . PHE A 1 102 ? 2.740 10.637 9.380 1.00 87.12 102 PHE A C 1
ATOM 830 O O . PHE A 1 102 ? 2.679 9.429 9.573 1.00 87.12 102 PHE A O 1
ATOM 837 N N . GLU A 1 103 ? 1.692 11.359 9.001 1.00 91.25 103 GLU A N 1
ATOM 838 C CA . GLU A 1 103 ? 0.387 10.740 8.775 1.00 91.25 103 GLU A CA 1
ATOM 839 C C . GLU A 1 103 ? 0.461 9.669 7.684 1.00 91.25 103 GLU A C 1
ATOM 841 O O . GLU A 1 103 ? 1.048 9.897 6.619 1.00 91.25 103 GLU A O 1
ATOM 846 N N . GLY A 1 104 ? -0.178 8.531 7.933 1.00 92.62 104 GLY A N 1
ATOM 847 C CA . GLY A 1 104 ? -0.459 7.499 6.946 1.00 92.62 104 GLY A CA 1
ATOM 848 C C . GLY A 1 104 ? -1.794 7.739 6.236 1.00 92.62 104 GLY A C 1
ATOM 849 O O . GLY A 1 104 ? -2.222 8.877 5.989 1.00 92.62 104 GLY A O 1
ATOM 850 N N . LEU A 1 105 ? -2.455 6.647 5.860 1.00 93.69 105 LEU A N 1
ATOM 851 C CA . LEU A 1 105 ? -3.786 6.655 5.262 1.00 93.69 105 LEU A CA 1
ATOM 852 C C . LEU A 1 105 ? -4.886 6.704 6.324 1.00 93.69 105 LEU A C 1
ATOM 854 O O . LEU A 1 105 ? -5.961 7.227 6.033 1.00 93.69 105 LEU A O 1
ATOM 858 N N . GLY A 1 106 ? -4.622 6.239 7.547 1.00 93.31 106 GLY A N 1
ATOM 859 C CA . GLY A 1 106 ? -5.580 6.240 8.657 1.00 93.31 106 GLY A CA 1
ATOM 860 C C . GLY A 1 106 ? -6.773 5.316 8.446 1.00 93.31 106 GLY A C 1
ATOM 861 O O . GLY A 1 106 ? -7.879 5.599 8.909 1.00 93.31 106 GLY A O 1
ATOM 862 N N . LEU A 1 107 ? -6.580 4.232 7.691 1.00 92.94 107 LEU A N 1
ATOM 863 C CA . LEU A 1 107 ? -7.630 3.234 7.464 1.00 92.94 107 LEU A CA 1
ATOM 864 C C . LEU A 1 107 ? -7.837 2.359 8.704 1.00 92.94 107 LEU A C 1
ATOM 866 O O . LEU A 1 107 ? -8.959 1.955 8.998 1.00 92.94 107 LEU A O 1
ATOM 870 N N . VAL A 1 108 ? -6.760 2.126 9.449 1.00 92.62 108 VAL A N 1
ATOM 871 C CA . VAL A 1 108 ? -6.719 1.381 10.713 1.00 92.62 108 VAL A CA 1
ATOM 872 C C . VAL A 1 108 ? -5.845 2.117 11.718 1.00 92.62 108 VAL A C 1
ATOM 874 O O . VAL A 1 108 ? -5.131 3.054 11.353 1.00 92.62 108 VAL A O 1
ATOM 877 N N . LYS A 1 109 ? -5.899 1.706 12.986 1.00 88.06 109 LYS A N 1
ATOM 878 C CA . LYS A 1 109 ? -5.045 2.301 14.015 1.00 88.06 109 LYS A CA 1
ATOM 879 C C . LYS A 1 109 ? -3.622 1.750 13.930 1.00 88.06 109 LYS A C 1
ATOM 881 O O . LYS A 1 109 ? -2.666 2.506 14.062 1.00 88.06 109 LYS A O 1
AT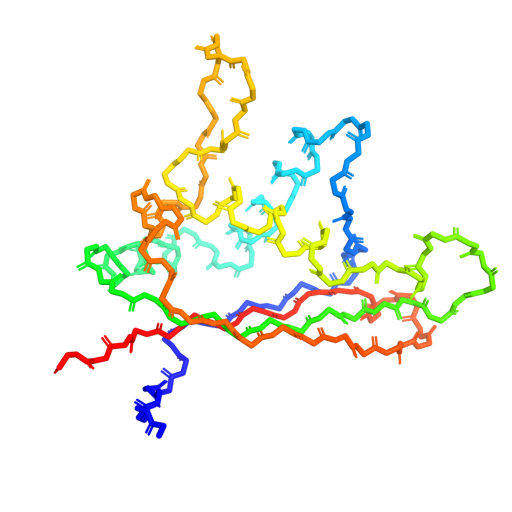OM 886 N N . ASP A 1 110 ? -3.510 0.445 13.714 1.00 86.44 110 ASP A N 1
ATOM 887 C CA . ASP A 1 110 ? -2.265 -0.321 13.741 1.00 86.44 110 ASP A CA 1
ATOM 888 C C . ASP A 1 110 ? -2.361 -1.456 12.704 1.00 86.44 110 ASP A C 1
ATOM 890 O O . ASP A 1 110 ? -3.463 -1.880 12.346 1.00 86.44 110 ASP A O 1
ATOM 894 N N . ASP A 1 111 ? -1.231 -1.934 12.183 1.00 84.38 111 ASP A N 1
ATOM 895 C CA . ASP A 1 111 ? -1.220 -2.997 11.170 1.00 84.38 111 ASP A CA 1
ATOM 896 C C . ASP A 1 111 ? -1.743 -4.339 11.712 1.00 84.38 111 ASP A C 1
ATOM 898 O O . ASP A 1 111 ? -2.199 -5.173 10.931 1.00 84.38 111 ASP A O 1
ATOM 902 N N . LYS A 1 112 ? -1.822 -4.506 13.038 1.00 89.19 112 LYS A N 1
ATOM 903 C CA . LYS A 1 112 ? -2.532 -5.615 13.704 1.00 89.19 112 LYS A CA 1
ATOM 904 C C . LYS A 1 112 ? -4.006 -5.734 13.332 1.00 89.19 112 LYS A C 1
ATOM 906 O O . LYS A 1 112 ? -4.560 -6.821 13.455 1.00 89.19 112 LYS A O 1
ATOM 911 N N . ASP A 1 113 ? -4.644 -4.654 12.882 1.00 90.19 113 ASP A N 1
ATOM 912 C CA . ASP A 1 113 ? -6.038 -4.676 12.422 1.00 90.19 113 ASP A CA 1
ATOM 913 C C . ASP A 1 113 ? -6.175 -5.312 11.014 1.00 90.19 113 ASP A C 1
ATOM 915 O O . ASP A 1 113 ? -7.287 -5.507 10.509 1.00 90.19 113 ASP A O 1
ATOM 919 N N . ILE A 1 114 ? -5.058 -5.674 10.365 1.00 92.19 114 ILE A N 1
ATOM 920 C CA . ILE A 1 114 ? -5.014 -6.418 9.101 1.00 92.19 114 ILE A CA 1
ATOM 921 C C . ILE A 1 114 ? -4.970 -7.921 9.405 1.00 92.19 114 ILE A C 1
ATOM 923 O O . ILE A 1 114 ? -3.960 -8.470 9.833 1.00 92.19 114 ILE A O 1
ATOM 927 N N . PHE A 1 115 ? -6.083 -8.609 9.158 1.00 93.56 115 PHE A N 1
ATOM 928 C CA . PHE A 1 115 ? -6.305 -9.997 9.588 1.00 93.56 115 PHE A CA 1
ATOM 929 C C . PHE A 1 115 ? -6.099 -11.028 8.476 1.00 93.56 115 PHE A C 1
ATOM 931 O O . PHE A 1 115 ? -6.087 -12.233 8.731 1.00 93.56 115 PHE A O 1
ATOM 938 N N . GLY A 1 116 ? -5.971 -10.584 7.229 1.00 92.75 116 GLY A N 1
ATOM 939 C CA . GLY A 1 116 ? -5.731 -11.482 6.113 1.00 92.75 116 GLY A CA 1
ATOM 940 C C . GLY A 1 116 ? -5.238 -10.745 4.887 1.00 92.75 116 GLY A C 1
ATOM 941 O O . GLY A 1 116 ? -5.581 -9.584 4.661 1.00 92.75 116 GLY A O 1
ATOM 942 N N . ILE A 1 117 ? -4.379 -11.416 4.127 1.00 94.12 117 ILE A N 1
ATOM 943 C CA . ILE A 1 117 ? -3.695 -10.817 2.990 1.00 94.12 117 ILE A CA 1
ATOM 944 C C . ILE A 1 117 ? -3.560 -11.850 1.887 1.00 94.12 117 ILE A C 1
ATOM 946 O O . ILE A 1 117 ? -3.099 -12.964 2.124 1.00 94.12 117 ILE A O 1
ATOM 950 N N . CYS A 1 118 ? -3.933 -11.451 0.680 1.00 94.38 118 CYS A N 1
ATOM 951 C CA . CYS A 1 118 ? -3.518 -12.089 -0.554 1.00 94.38 118 CYS A CA 1
ATOM 952 C C . CYS A 1 118 ? -2.544 -11.135 -1.244 1.00 94.38 118 CYS A C 1
ATOM 954 O O . CYS A 1 118 ? -2.876 -9.973 -1.462 1.00 94.38 118 CYS A O 1
ATOM 956 N N . CYS A 1 119 ? -1.326 -11.595 -1.512 1.00 94.62 119 CYS A N 1
ATOM 957 C CA . CYS A 1 119 ? -0.283 -10.785 -2.127 1.00 94.62 119 CYS A CA 1
ATOM 958 C C . CYS A 1 119 ? 0.311 -11.570 -3.291 1.00 94.62 119 CYS A C 1
ATOM 960 O O . CYS A 1 119 ? 0.808 -12.679 -3.099 1.00 94.62 119 CYS A O 1
ATOM 962 N N . GLU A 1 120 ? 0.252 -10.999 -4.486 1.00 94.69 120 GLU A N 1
ATOM 963 C CA . GLU A 1 120 ? 0.761 -11.612 -5.705 1.00 94.69 120 GLU A CA 1
ATOM 964 C C . GLU A 1 120 ? 1.552 -10.608 -6.544 1.00 94.69 120 GLU A C 1
ATOM 966 O O . GLU A 1 120 ? 1.471 -9.391 -6.354 1.00 94.69 120 GLU A O 1
ATOM 971 N N . LYS A 1 121 ? 2.351 -11.128 -7.478 1.00 93.19 121 LYS A N 1
ATOM 972 C CA . LYS A 1 121 ? 3.039 -10.316 -8.480 1.00 93.19 121 LYS A CA 1
ATOM 973 C C . LYS A 1 121 ? 2.768 -10.832 -9.877 1.00 93.19 121 LYS A C 1
ATOM 975 O O . LYS A 1 121 ? 2.714 -12.037 -10.105 1.00 93.19 121 LYS A O 1
ATOM 980 N N . GLU A 1 122 ? 2.687 -9.899 -10.806 1.00 93.56 122 GLU A N 1
ATOM 981 C CA . GLU A 1 122 ? 2.532 -10.143 -12.228 1.00 93.56 122 GLU A CA 1
ATOM 982 C C . GLU A 1 122 ? 3.682 -9.460 -12.972 1.00 93.56 122 GLU A C 1
ATOM 984 O O . GLU A 1 122 ? 4.042 -8.321 -12.674 1.00 93.56 122 GLU A O 1
ATOM 989 N N . ILE A 1 123 ? 4.292 -10.167 -13.923 1.00 92.56 123 ILE A N 1
ATOM 990 C CA . ILE A 1 123 ? 5.367 -9.609 -14.745 1.00 92.56 123 ILE A CA 1
ATOM 991 C C . ILE A 1 123 ? 4.749 -8.941 -15.972 1.00 92.56 123 ILE A C 1
ATOM 993 O O . ILE A 1 123 ? 4.052 -9.593 -16.746 1.00 92.56 123 ILE A O 1
ATOM 997 N N . VAL A 1 124 ? 5.034 -7.655 -16.169 1.00 91.38 124 VAL A N 1
ATOM 998 C CA . VAL A 1 124 ? 4.492 -6.838 -17.268 1.00 91.38 124 VAL A CA 1
ATOM 999 C C . VAL A 1 124 ? 5.601 -6.339 -18.188 1.00 91.38 124 VAL A C 1
ATOM 1001 O O . VAL A 1 124 ? 6.734 -6.162 -17.757 1.00 91.38 124 VAL A O 1
ATOM 1004 N N . GLU A 1 125 ? 5.300 -6.100 -19.465 1.00 87.88 125 GLU A N 1
ATOM 1005 C CA . GLU A 1 125 ? 6.314 -5.673 -20.445 1.00 87.88 125 GLU A CA 1
ATOM 1006 C C . GLU A 1 125 ? 6.385 -4.159 -20.689 1.00 87.88 125 GLU A C 1
ATOM 1008 O O . GLU A 1 125 ? 7.490 -3.620 -20.671 1.00 87.88 125 GLU A O 1
ATOM 1013 N N . PRO A 1 126 ? 5.279 -3.421 -20.914 1.00 89.25 126 PRO A N 1
ATOM 1014 C CA . PRO A 1 126 ? 5.400 -1.982 -21.102 1.00 89.25 126 PRO A CA 1
ATOM 1015 C C . PRO A 1 126 ? 5.589 -1.287 -19.736 1.00 89.25 126 PRO A C 1
ATOM 1017 O O . PRO A 1 126 ? 4.762 -1.507 -18.850 1.00 89.25 126 PRO A O 1
ATOM 1020 N N . PRO A 1 127 ? 6.593 -0.398 -19.567 1.00 85.12 127 PRO A N 1
ATOM 1021 C CA . PRO A 1 127 ? 6.876 0.288 -18.296 1.00 85.12 127 PRO A CA 1
ATOM 1022 C C . PRO A 1 127 ? 5.667 0.975 -17.654 1.00 85.12 127 PRO A C 1
ATOM 1024 O O . PRO A 1 127 ? 5.480 0.885 -16.451 1.00 85.12 127 PRO A O 1
ATOM 1027 N N . ARG A 1 128 ? 4.772 1.551 -18.465 1.00 88.00 128 ARG A N 1
ATOM 1028 C CA . ARG A 1 128 ? 3.527 2.190 -17.997 1.00 88.00 128 ARG A CA 1
ATOM 1029 C C . ARG A 1 128 ? 2.581 1.268 -17.212 1.00 88.00 128 ARG A C 1
ATOM 1031 O O . ARG A 1 128 ? 1.709 1.757 -16.510 1.00 88.00 128 ARG A O 1
ATOM 1038 N N . LYS A 1 129 ? 2.705 -0.056 -17.376 1.00 89.50 129 LYS A N 1
ATOM 1039 C CA . LYS A 1 129 ? 1.912 -1.049 -16.635 1.00 89.50 129 LYS A CA 1
ATOM 1040 C C . LYS A 1 129 ? 2.552 -1.437 -15.301 1.00 89.50 129 LYS A C 1
ATOM 1042 O O . LYS A 1 129 ? 1.941 -2.197 -14.559 1.00 89.50 129 LYS A O 1
ATOM 1047 N N . GLU A 1 130 ? 3.773 -0.987 -15.014 1.00 92.00 130 GLU A N 1
ATOM 1048 C CA . GLU A 1 130 ? 4.389 -1.201 -13.707 1.00 92.00 130 GLU A CA 1
ATOM 1049 C C . GLU A 1 130 ? 3.598 -0.426 -12.646 1.00 92.00 13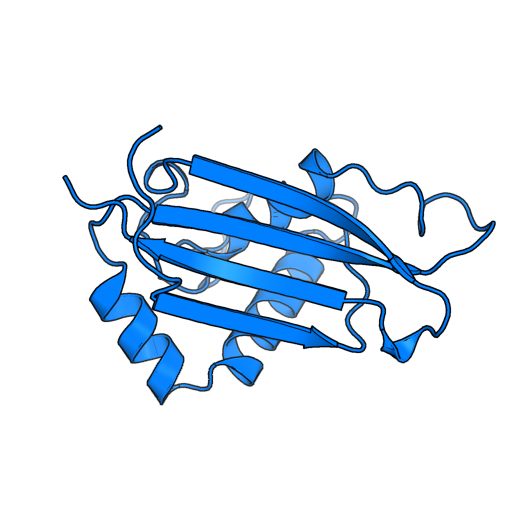0 GLU A C 1
ATOM 1051 O O . GLU A 1 130 ? 3.238 0.736 -12.852 1.00 92.00 130 GLU A O 1
ATOM 1056 N N . GLY A 1 131 ? 3.270 -1.080 -11.533 1.00 93.62 131 GLY A N 1
ATOM 1057 C CA . GLY A 1 131 ? 2.213 -0.557 -10.684 1.00 93.62 131 GLY A CA 1
ATOM 1058 C C . GLY A 1 131 ? 1.803 -1.419 -9.503 1.00 93.62 131 GLY A C 1
ATOM 1059 O O . GLY A 1 131 ? 2.400 -2.452 -9.188 1.00 93.62 131 GLY A O 1
ATOM 1060 N N . LEU A 1 132 ? 0.728 -0.975 -8.861 1.00 94.62 132 LEU A N 1
ATOM 1061 C CA . LEU A 1 132 ? 0.112 -1.602 -7.698 1.00 94.62 132 LEU A CA 1
ATOM 1062 C C . LEU A 1 132 ? -1.406 -1.583 -7.843 1.00 94.62 132 LEU A C 1
ATOM 1064 O O . LEU A 1 132 ? -2.000 -0.531 -8.051 1.00 94.62 132 LEU A O 1
ATOM 1068 N N . GLU A 1 133 ? -2.038 -2.723 -7.615 1.00 95.19 133 GLU A N 1
ATOM 1069 C CA . GLU A 1 133 ? -3.470 -2.817 -7.374 1.00 95.19 133 GLU A CA 1
ATOM 1070 C C . GLU A 1 133 ? -3.712 -3.254 -5.931 1.00 95.19 133 GLU A C 1
ATOM 1072 O O . GLU A 1 133 ? -3.145 -4.239 -5.458 1.00 95.19 133 GLU A O 1
ATOM 1077 N N . LEU A 1 134 ? -4.536 -2.484 -5.224 1.00 95.06 134 LEU A N 1
ATOM 1078 C CA . LEU A 1 134 ? -4.883 -2.709 -3.830 1.00 95.06 134 LEU A CA 1
ATOM 1079 C C . LEU A 1 134 ? -6.398 -2.714 -3.673 1.00 95.06 134 LEU A C 1
ATOM 1081 O O . LEU A 1 134 ? -7.075 -1.712 -3.910 1.00 95.06 134 LEU A O 1
ATOM 1085 N N . GLU A 1 135 ? -6.916 -3.832 -3.189 1.00 95.12 135 GLU A N 1
ATOM 1086 C CA . GLU A 1 135 ? -8.300 -3.987 -2.779 1.00 95.12 135 GLU A CA 1
ATOM 1087 C C . GLU A 1 135 ? -8.381 -4.184 -1.265 1.00 95.12 135 GLU A C 1
ATOM 1089 O O . GLU A 1 135 ? -7.705 -5.031 -0.679 1.00 95.12 135 GLU A O 1
ATOM 1094 N N . ILE A 1 136 ? -9.236 -3.393 -0.624 1.00 93.81 136 ILE A N 1
ATOM 1095 C CA . ILE A 1 136 ? -9.459 -3.420 0.820 1.00 93.81 136 ILE A CA 1
ATOM 1096 C C . ILE A 1 136 ? -10.874 -3.919 1.072 1.00 93.81 136 ILE A C 1
ATOM 1098 O O . ILE A 1 136 ? -11.851 -3.304 0.635 1.00 93.81 136 ILE A O 1
ATOM 1102 N N . SER A 1 137 ? -10.979 -5.017 1.811 1.00 93.19 137 SER A N 1
ATOM 1103 C CA . SER A 1 137 ? -12.245 -5.637 2.193 1.00 93.19 137 SER A CA 1
ATOM 1104 C C . SER A 1 137 ? -12.389 -5.661 3.707 1.00 93.19 137 SER A C 1
ATOM 1106 O O . SER A 1 137 ? -11.416 -5.850 4.433 1.00 93.19 137 SER A O 1
ATOM 1108 N N . ILE A 1 138 ? -13.618 -5.503 4.193 1.00 92.50 138 ILE A N 1
ATOM 1109 C CA . ILE A 1 138 ? -13.926 -5.665 5.616 1.00 92.50 138 ILE A CA 1
ATOM 1110 C C . ILE A 1 138 ? -14.310 -7.124 5.862 1.00 92.50 138 ILE A C 1
ATOM 1112 O O . ILE A 1 138 ? -15.201 -7.661 5.189 1.00 92.50 138 ILE A O 1
ATOM 1116 N N . ILE A 1 139 ? -13.655 -7.758 6.832 1.00 87.19 139 ILE A N 1
ATOM 1117 C CA . ILE A 1 139 ? -14.025 -9.088 7.310 1.00 87.19 139 ILE A CA 1
ATOM 1118 C C . ILE A 1 139 ? -15.260 -8.925 8.195 1.00 87.19 139 ILE A C 1
ATOM 1120 O O . ILE A 1 139 ? -15.229 -8.211 9.196 1.00 87.19 139 ILE A O 1
ATOM 1124 N N . LYS A 1 140 ? -16.366 -9.559 7.801 1.00 78.94 140 LYS A N 1
ATOM 1125 C CA . LYS A 1 140 ? -17.560 -9.637 8.645 1.00 78.94 140 LYS A CA 1
ATOM 1126 C C . LYS A 1 140 ? -17.305 -10.653 9.755 1.00 78.94 140 LYS A C 1
ATOM 1128 O O . LYS A 1 140 ? -16.854 -11.766 9.470 1.00 78.94 140 LYS A O 1
ATOM 1133 N N . GLU A 1 141 ? -17.550 -10.228 10.987 1.00 61.81 141 GLU A N 1
ATOM 1134 C CA . GLU A 1 141 ? -17.605 -11.104 12.160 1.00 61.81 141 GLU A CA 1
ATOM 1135 C C . GLU A 1 141 ? -18.882 -11.941 12.150 1.00 61.81 141 GLU A C 1
ATOM 1137 O O . GLU A 1 141 ? -19.935 -11.405 11.725 1.00 61.81 141 GLU A O 1
#

Foldseek 3Di:
DQDFDFFPDKFWDFLDQQDFDDPPLVVNLVVVQVSRCVRCPPVSLVVLLVVLEPFQKEKEKEFEFEDDPDPPGRPDDQVRRCVSVQQQQDQFRDDPDPPDTDGHSHSYHHSVSHDYYHTYYDYDHDSRRGIMMMTMTTRDD

Sequence (141 aa):
MKKSTPATHKIILEDFPPVTSGRNVLERKQKLRDAIKKDLGDRRLNRARKQCRGKHLFLNVKYYLLKTTVSGSSQKDLDNLIKILFDVIPDYISQHSKTKEFEGLGLVKDDKDIFGICCEKEIVEPPRKEGLELEISIIKE

Secondary structure (DSSP, 8-state):
---PPPPSEEEEE-S-----SSTTHHHHHHHHHHHHHHHHHHHHHHHHHHHHTTS-EEEEEEEEEE--SSTTTS---HHHHHHHHHHHSBSB---S-TT---B---SBSSGGGEEEEEEEEEEESSGGG-EEEEEEEEPP-

Radius of gyration: 14.88 Å; chains: 1; bounding box: 36×33×38 Å